Protein AF-A0A941A7A2-F1 (afdb_monomer_lite)

Radius of gyration: 14.42 Å; chains: 1; bounding box: 32×26×39 Å

Sequence (84 aa):
MAQVKKMMDKYIEDNKLSGGLETALLDDGLMIRIKDNALFPSGSAVLLPQSRVFAAEIAKLLVPLPQRVVVTGHTDNVPINTPE

Structure (mmCIF, N/CA/C/O backbone):
data_AF-A0A941A7A2-F1
#
_entry.id   AF-A0A941A7A2-F1
#
loop_
_atom_site.group_PDB
_atom_site.id
_atom_site.type_symbol
_atom_site.label_atom_id
_atom_site.label_alt_id
_atom_site.label_comp_id
_atom_site.label_asym_id
_atom_site.label_entity_id
_atom_site.label_seq_id
_atom_site.pdbx_PDB_ins_code
_atom_site.Cartn_x
_atom_site.Cartn_y
_atom_site.Cartn_z
_atom_site.occupancy
_atom_site.B_iso_or_equiv
_atom_site.auth_seq_id
_atom_site.auth_comp_id
_atom_site.auth_asym_id
_atom_site.auth_atom_id
_atom_site.pdbx_PDB_model_num
ATOM 1 N N . MET A 1 1 ? -14.076 5.303 8.494 1.00 74.56 1 MET A N 1
ATOM 2 C CA . MET A 1 1 ? -12.948 5.327 7.531 1.00 74.56 1 MET A CA 1
ATOM 3 C C . MET A 1 1 ? -11.978 6.496 7.723 1.00 74.56 1 MET A C 1
ATOM 5 O O . MET A 1 1 ? -10.788 6.288 7.537 1.00 74.56 1 MET A O 1
ATOM 9 N N . ALA A 1 2 ? -12.417 7.685 8.161 1.00 80.12 2 ALA A N 1
ATOM 10 C CA . ALA A 1 2 ? -11.521 8.836 8.373 1.00 80.12 2 ALA A CA 1
ATOM 11 C C . ALA A 1 2 ? -10.333 8.570 9.328 1.00 80.12 2 ALA A C 1
ATOM 13 O O . ALA A 1 2 ? -9.212 8.991 9.056 1.00 80.12 2 ALA A O 1
ATOM 14 N N . GLN A 1 3 ? -10.549 7.820 10.416 1.00 82.94 3 GLN A N 1
ATOM 15 C CA . GLN A 1 3 ? -9.481 7.464 11.360 1.00 82.94 3 GLN A CA 1
ATOM 16 C C . GLN A 1 3 ? -8.459 6.482 10.763 1.00 82.94 3 GLN A C 1
ATOM 18 O O . GLN A 1 3 ? -7.262 6.631 10.994 1.00 82.94 3 GLN A O 1
ATOM 23 N N . VAL A 1 4 ? -8.924 5.533 9.944 1.00 83.31 4 VAL A N 1
ATOM 24 C CA . VAL A 1 4 ? -8.067 4.583 9.214 1.00 83.31 4 VAL A CA 1
ATOM 25 C C . VAL A 1 4 ? -7.224 5.324 8.177 1.00 83.31 4 VAL A C 1
ATOM 27 O O . VAL A 1 4 ? -6.015 5.125 8.133 1.00 83.31 4 VAL A O 1
ATOM 30 N N . LYS A 1 5 ? -7.825 6.263 7.429 1.00 85.88 5 LYS A N 1
ATOM 31 C CA . LYS A 1 5 ? -7.085 7.138 6.506 1.00 85.88 5 LYS A CA 1
ATOM 32 C C . LYS A 1 5 ? -5.969 7.885 7.232 1.00 85.88 5 LYS A C 1
ATOM 34 O O . LYS A 1 5 ? -4.829 7.840 6.798 1.00 85.88 5 LYS A O 1
ATOM 39 N N . LYS A 1 6 ? -6.275 8.523 8.365 1.00 87.44 6 LYS A N 1
ATOM 40 C CA . LYS A 1 6 ? -5.286 9.302 9.123 1.00 87.44 6 LYS A CA 1
ATOM 41 C C . LYS A 1 6 ? -4.131 8.441 9.648 1.00 87.44 6 LYS A C 1
ATOM 43 O O . LYS A 1 6 ? -2.988 8.886 9.641 1.00 87.44 6 LYS A O 1
ATOM 48 N N . MET A 1 7 ? -4.422 7.219 10.098 1.00 85.19 7 MET A N 1
ATOM 49 C CA . MET A 1 7 ? -3.395 6.251 10.499 1.00 85.19 7 MET A CA 1
ATOM 50 C C . MET A 1 7 ? -2.511 5.856 9.309 1.00 85.19 7 MET A C 1
ATOM 52 O O . MET A 1 7 ? -1.292 5.816 9.442 1.00 85.19 7 MET A O 1
ATOM 56 N N . MET A 1 8 ? -3.121 5.621 8.146 1.00 83.50 8 MET A N 1
ATOM 57 C CA . MET A 1 8 ? -2.412 5.274 6.916 1.00 83.50 8 MET A CA 1
ATOM 58 C C . MET A 1 8 ? -1.543 6.409 6.390 1.00 83.50 8 MET A C 1
ATOM 60 O O . MET A 1 8 ? -0.380 6.174 6.085 1.00 83.50 8 MET A O 1
ATOM 64 N N . ASP A 1 9 ? -2.066 7.632 6.345 1.00 87.19 9 ASP A N 1
ATOM 65 C CA . ASP A 1 9 ? -1.309 8.813 5.922 1.00 87.19 9 ASP A CA 1
ATOM 66 C C . ASP A 1 9 ? -0.068 8.998 6.799 1.00 87.19 9 ASP A C 1
ATOM 68 O O . ASP A 1 9 ? 1.030 9.200 6.288 1.00 87.19 9 ASP A O 1
ATOM 72 N N . LYS A 1 10 ? -0.227 8.829 8.118 1.00 88.38 10 LYS A N 1
ATOM 73 C CA . LYS A 1 10 ? 0.889 8.909 9.059 1.00 88.38 10 LYS A CA 1
ATOM 74 C C . LYS A 1 10 ? 1.934 7.818 8.817 1.00 88.38 10 LYS A C 1
ATOM 76 O O . LYS A 1 10 ? 3.120 8.116 8.784 1.00 88.38 10 LYS A O 1
ATOM 81 N N . TYR A 1 11 ? 1.512 6.572 8.602 1.00 84.69 11 TYR A N 1
ATOM 82 C CA . TYR A 1 11 ? 2.445 5.479 8.313 1.00 84.69 11 TYR A CA 1
ATOM 83 C C . TYR A 1 11 ? 3.202 5.696 6.996 1.00 84.69 11 TYR A C 1
ATOM 85 O O . TYR A 1 11 ? 4.392 5.398 6.911 1.00 84.69 11 TYR A O 1
ATOM 93 N N . ILE A 1 12 ? 2.520 6.214 5.969 1.00 84.44 12 ILE A N 1
ATOM 94 C CA . ILE A 1 12 ? 3.117 6.534 4.668 1.00 84.44 12 ILE A CA 1
ATOM 95 C C . ILE A 1 12 ? 4.181 7.627 4.825 1.00 84.44 12 ILE A C 1
ATOM 97 O O . ILE A 1 12 ? 5.260 7.506 4.245 1.00 84.44 12 ILE A O 1
ATOM 101 N N . GLU A 1 13 ? 3.906 8.649 5.636 1.00 86.38 13 GLU A N 1
ATOM 102 C CA . GLU A 1 13 ? 4.844 9.737 5.920 1.00 86.38 13 GLU A CA 1
ATOM 103 C C . GLU A 1 13 ? 6.057 9.253 6.732 1.00 86.38 13 GLU A C 1
ATOM 105 O O . GLU A 1 13 ? 7.197 9.455 6.309 1.00 86.38 13 GLU A O 1
ATOM 110 N N . ASP A 1 14 ? 5.821 8.518 7.825 1.00 86.88 14 ASP A N 1
ATOM 111 C CA . ASP A 1 14 ? 6.867 7.991 8.713 1.00 86.88 14 ASP A CA 1
ATOM 112 C C . ASP A 1 14 ? 7.840 7.054 7.968 1.00 86.88 14 ASP A C 1
ATOM 114 O O . ASP A 1 14 ? 9.048 7.067 8.213 1.00 86.88 14 ASP A O 1
ATOM 118 N N . ASN A 1 15 ? 7.332 6.273 7.008 1.00 81.44 15 ASN A N 1
ATOM 119 C CA . ASN A 1 15 ? 8.126 5.334 6.211 1.00 81.44 15 ASN A CA 1
ATOM 120 C C . ASN A 1 15 ? 8.621 5.919 4.874 1.00 81.44 15 ASN A C 1
ATOM 122 O O . ASN A 1 15 ? 9.180 5.188 4.056 1.00 81.44 15 ASN A O 1
ATOM 126 N N . LYS A 1 16 ? 8.435 7.227 4.632 1.00 81.94 16 LYS A N 1
ATOM 127 C CA . LYS A 1 16 ? 8.828 7.922 3.387 1.00 81.94 16 LYS A CA 1
ATOM 128 C C . LYS A 1 16 ? 8.250 7.279 2.117 1.00 81.94 16 LYS A C 1
ATOM 130 O O . LYS A 1 16 ? 8.855 7.326 1.046 1.00 81.94 16 LYS A O 1
ATOM 135 N N . LEU A 1 17 ? 7.062 6.692 2.227 1.00 77.94 17 LEU A N 1
ATO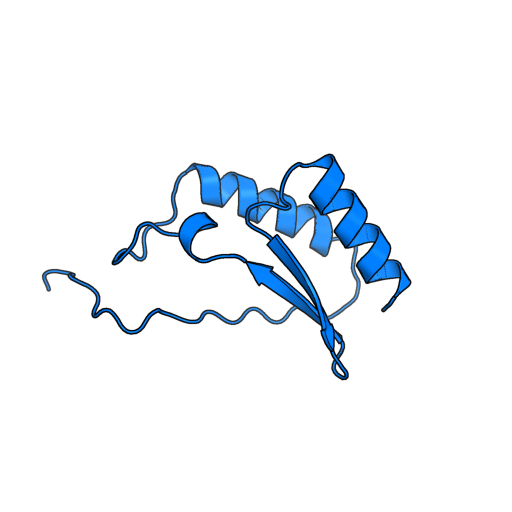M 136 C CA . LEU A 1 17 ? 6.375 5.992 1.142 1.00 77.94 17 LEU A CA 1
ATOM 137 C C . LEU A 1 17 ? 5.548 6.939 0.258 1.00 77.94 17 LEU A C 1
ATOM 139 O O . LEU A 1 17 ? 5.072 6.526 -0.800 1.00 77.94 17 LEU A O 1
ATOM 143 N N . SER A 1 18 ? 5.413 8.214 0.643 1.00 77.00 18 SER A N 1
ATOM 144 C CA . SER A 1 18 ? 4.596 9.232 -0.042 1.00 77.00 18 SER A CA 1
ATOM 145 C C . SER A 1 18 ? 4.962 9.445 -1.518 1.00 77.00 18 SER A C 1
ATOM 147 O O . SER A 1 18 ? 4.158 9.953 -2.295 1.00 77.00 18 SER A O 1
ATOM 149 N N . GLY A 1 19 ? 6.173 9.054 -1.931 1.00 77.50 19 GLY A N 1
ATOM 150 C CA . GLY A 1 19 ? 6.599 9.108 -3.331 1.00 77.50 19 GLY A CA 1
ATOM 151 C C . GLY A 1 19 ? 5.904 8.085 -4.240 1.00 77.50 19 GLY A C 1
ATOM 152 O O . GLY A 1 19 ? 5.763 8.347 -5.431 1.00 77.50 19 GLY A O 1
ATOM 153 N N . GLY A 1 20 ? 5.447 6.952 -3.692 1.00 78.25 20 GLY A N 1
ATOM 154 C CA . GLY A 1 20 ? 4.875 5.831 -4.451 1.00 78.25 20 GLY A CA 1
ATOM 155 C C . GLY A 1 20 ? 3.463 5.414 -4.032 1.00 78.25 20 GLY A C 1
ATOM 156 O O . GLY A 1 20 ? 2.873 4.565 -4.696 1.00 78.25 20 GLY A O 1
ATOM 157 N N . LEU A 1 21 ? 2.921 5.993 -2.958 1.00 82.50 21 LEU A N 1
ATOM 158 C CA . LEU A 1 21 ? 1.612 5.663 -2.390 1.00 82.50 21 LEU A CA 1
ATOM 159 C C . LEU A 1 21 ? 0.748 6.908 -2.212 1.00 82.50 21 LEU A C 1
ATOM 161 O O . LEU A 1 21 ? 1.202 7.929 -1.703 1.00 82.50 21 LEU A O 1
ATOM 165 N N . GLU A 1 22 ? -0.524 6.783 -2.571 1.00 84.62 22 GLU A N 1
ATOM 166 C CA . GLU A 1 22 ? -1.555 7.792 -2.345 1.00 84.62 22 GLU A CA 1
ATOM 167 C C . GLU A 1 22 ? -2.796 7.141 -1.729 1.00 84.62 22 GLU A C 1
ATOM 169 O O . GLU A 1 22 ? -3.137 6.002 -2.054 1.00 84.62 22 GLU A O 1
ATOM 174 N N . THR A 1 23 ? -3.488 7.862 -0.846 1.00 88.12 23 THR A N 1
ATOM 175 C CA . THR A 1 23 ? -4.742 7.399 -0.236 1.00 88.12 23 THR A CA 1
ATOM 176 C C . THR A 1 23 ? -5.883 8.353 -0.574 1.00 88.12 23 THR A C 1
ATOM 178 O O . THR A 1 23 ? -5.731 9.576 -0.534 1.00 88.12 23 THR A O 1
ATOM 181 N N . ALA A 1 24 ? -7.054 7.798 -0.875 1.00 88.19 24 ALA A N 1
ATOM 182 C CA . ALA A 1 24 ? -8.265 8.567 -1.140 1.00 88.19 24 ALA A CA 1
ATOM 183 C C . ALA A 1 24 ? -9.465 7.925 -0.440 1.00 88.19 24 ALA A C 1
ATOM 185 O O . ALA A 1 24 ? -9.645 6.710 -0.486 1.00 88.19 24 ALA A O 1
ATOM 186 N N . LEU A 1 25 ? -10.291 8.743 0.218 1.00 87.94 25 LEU A N 1
ATOM 187 C CA . LEU A 1 25 ? -11.599 8.292 0.693 1.00 87.94 25 LEU A CA 1
ATOM 188 C C . LEU A 1 25 ? -12.579 8.367 -0.472 1.00 87.94 25 LEU A C 1
ATOM 190 O O . LEU A 1 25 ? -12.744 9.428 -1.068 1.00 87.94 25 LEU A O 1
ATOM 194 N N . LEU A 1 26 ? -13.202 7.236 -0.764 1.00 87.38 26 LEU A N 1
ATOM 195 C CA . LEU A 1 26 ? -14.291 7.084 -1.715 1.00 87.38 26 LEU A CA 1
ATOM 196 C C . LEU A 1 26 ? -15.563 6.709 -0.953 1.00 87.38 26 LEU A C 1
ATOM 198 O O . LEU A 1 26 ? -15.501 6.319 0.218 1.00 87.38 26 LEU A O 1
ATOM 202 N N . ASP A 1 27 ? -16.704 6.776 -1.631 1.00 83.62 27 ASP A N 1
ATOM 203 C CA . ASP A 1 27 ? -17.998 6.403 -1.048 1.00 83.62 27 ASP A CA 1
ATOM 204 C C . ASP A 1 27 ? -18.018 4.933 -0.586 1.00 83.62 27 ASP A C 1
ATOM 206 O O . ASP A 1 27 ? -18.556 4.620 0.477 1.00 83.62 27 ASP A O 1
ATOM 210 N N . ASP A 1 28 ? -17.317 4.053 -1.310 1.00 81.94 28 ASP A N 1
ATOM 211 C CA . ASP A 1 28 ? -17.232 2.614 -1.021 1.00 81.94 28 ASP A CA 1
ATOM 212 C C . ASP A 1 28 ? -16.078 2.223 -0.076 1.00 81.94 28 ASP A C 1
ATOM 214 O O . ASP A 1 28 ? -15.910 1.047 0.258 1.00 81.94 28 ASP A O 1
ATOM 218 N N . GLY A 1 29 ? -15.263 3.181 0.385 1.00 86.62 29 GLY A N 1
ATOM 219 C CA . GLY A 1 29 ? -14.208 2.908 1.360 1.00 86.62 29 GLY A CA 1
ATOM 220 C C . GLY A 1 29 ? -12.917 3.694 1.160 1.00 86.62 29 GLY A C 1
ATOM 221 O O . GLY A 1 29 ? -12.906 4.849 0.747 1.00 86.62 29 GLY A O 1
ATOM 222 N N . LEU A 1 30 ? -11.799 3.078 1.540 1.00 88.62 30 LEU A N 1
ATOM 223 C CA . LEU A 1 30 ? -10.479 3.695 1.469 1.00 88.62 30 LEU A CA 1
ATOM 224 C C . LEU A 1 30 ? -9.693 3.089 0.310 1.00 88.62 30 LEU A C 1
ATOM 226 O O . LEU A 1 30 ? -9.329 1.916 0.352 1.00 88.62 30 LEU A O 1
ATOM 230 N N . MET A 1 31 ? -9.430 3.899 -0.709 1.00 88.81 31 MET A N 1
ATOM 231 C CA . MET A 1 31 ? -8.591 3.526 -1.836 1.00 88.81 31 MET A CA 1
ATOM 232 C C . MET A 1 31 ? -7.127 3.805 -1.514 1.00 88.81 31 MET A C 1
ATOM 234 O O . MET A 1 31 ? -6.775 4.883 -1.029 1.00 88.81 31 MET A O 1
ATOM 238 N N . ILE A 1 32 ? -6.281 2.827 -1.830 1.00 86.94 32 ILE A N 1
ATOM 239 C CA . ILE A 1 32 ? -4.826 2.933 -1.796 1.00 86.94 32 ILE A CA 1
ATOM 240 C C . ILE A 1 32 ? -4.341 2.804 -3.234 1.00 86.94 32 ILE A C 1
ATOM 242 O O . ILE A 1 32 ? -4.539 1.764 -3.860 1.00 86.94 32 ILE A O 1
ATOM 246 N N . ARG A 1 33 ? -3.714 3.855 -3.759 1.00 86.50 33 ARG A N 1
ATOM 247 C CA . ARG A 1 33 ? -3.145 3.869 -5.103 1.00 86.50 33 ARG A CA 1
ATOM 248 C C . ARG A 1 33 ? -1.632 3.758 -5.023 1.00 86.50 33 ARG A C 1
ATOM 250 O O . ARG A 1 33 ? -0.981 4.590 -4.394 1.00 86.50 33 ARG A O 1
ATOM 257 N N . ILE A 1 34 ? -1.089 2.742 -5.683 1.00 83.62 34 ILE A N 1
ATOM 258 C CA . ILE A 1 34 ? 0.352 2.563 -5.853 1.00 83.62 34 ILE A CA 1
ATOM 259 C C . ILE A 1 34 ? 0.728 3.106 -7.231 1.00 83.62 34 ILE A C 1
ATOM 261 O O . ILE A 1 34 ? 0.055 2.799 -8.211 1.00 83.62 34 ILE A O 1
ATOM 265 N N . LYS A 1 35 ? 1.769 3.934 -7.313 1.00 76.94 35 LYS A N 1
ATOM 266 C CA . LYS A 1 35 ? 2.261 4.449 -8.599 1.00 76.94 35 LYS A CA 1
ATOM 267 C C . LYS A 1 35 ? 3.023 3.352 -9.343 1.00 76.94 35 LYS A C 1
ATOM 269 O O . LYS A 1 35 ? 3.841 2.663 -8.738 1.00 76.94 35 LYS A O 1
ATOM 274 N N . ASP A 1 36 ? 2.785 3.214 -10.648 1.00 66.19 36 ASP A N 1
ATOM 275 C CA . ASP A 1 36 ? 3.333 2.116 -11.466 1.00 66.19 36 ASP A CA 1
ATOM 276 C C . ASP A 1 36 ? 4.862 2.016 -11.417 1.00 66.19 36 ASP A C 1
ATOM 278 O O . ASP A 1 36 ? 5.420 0.923 -11.300 1.00 66.19 36 ASP A O 1
ATOM 282 N N . ASN A 1 37 ? 5.550 3.160 -11.390 1.00 66.31 37 ASN A N 1
ATOM 283 C CA . ASN A 1 37 ? 7.010 3.226 -11.298 1.00 66.31 37 ASN A CA 1
ATOM 284 C C . ASN A 1 37 ? 7.591 2.683 -9.975 1.00 66.31 37 ASN A C 1
ATOM 286 O O . ASN A 1 37 ? 8.808 2.536 -9.863 1.00 66.31 37 ASN A O 1
ATOM 290 N N . ALA A 1 38 ? 6.752 2.398 -8.974 1.00 65.62 38 ALA A N 1
ATOM 291 C CA . ALA A 1 38 ? 7.170 1.818 -7.702 1.00 65.62 38 ALA A CA 1
ATOM 292 C C . ALA A 1 38 ? 7.224 0.278 -7.734 1.00 65.62 38 ALA A C 1
ATOM 294 O O . ALA A 1 38 ? 7.943 -0.330 -6.933 1.00 65.62 38 ALA A O 1
ATOM 295 N N . LEU A 1 39 ? 6.478 -0.370 -8.638 1.00 71.62 39 LEU A N 1
ATOM 296 C CA . LEU A 1 39 ? 6.301 -1.829 -8.636 1.00 71.62 39 LEU A CA 1
ATOM 297 C C . LEU A 1 39 ? 6.999 -2.537 -9.797 1.00 71.62 39 LEU A C 1
ATOM 299 O O . LEU A 1 39 ? 7.579 -3.605 -9.592 1.00 71.62 39 LEU A O 1
ATOM 303 N N . PHE A 1 40 ? 6.977 -1.940 -10.987 1.00 71.81 40 PHE A N 1
ATOM 304 C CA . PHE A 1 40 ? 7.459 -2.582 -12.204 1.00 71.81 40 PHE A CA 1
ATOM 305 C C . PHE A 1 40 ? 8.339 -1.629 -13.021 1.00 71.81 40 PHE A C 1
ATOM 307 O O . PHE A 1 40 ? 8.074 -0.425 -13.066 1.00 71.81 40 PHE A O 1
ATOM 314 N N . PRO A 1 41 ? 9.387 -2.133 -13.696 1.00 68.06 41 PRO A N 1
ATOM 315 C CA . PRO A 1 41 ? 9.962 -1.404 -14.814 1.00 68.06 41 PRO A CA 1
ATOM 316 C C . PRO A 1 41 ? 8.942 -1.333 -15.9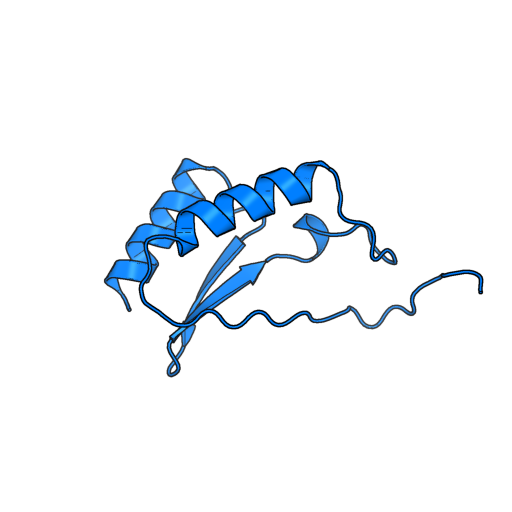61 1.00 68.06 41 PRO A C 1
ATOM 318 O O . PRO A 1 41 ? 8.146 -2.254 -16.148 1.00 68.06 41 PRO A O 1
ATOM 321 N N . SER A 1 42 ? 8.982 -0.256 -16.750 1.00 67.81 42 SER A N 1
ATOM 322 C CA . SER A 1 42 ? 8.102 -0.100 -17.919 1.00 67.81 42 SER A CA 1
ATOM 323 C C . SER A 1 42 ? 8.233 -1.299 -18.871 1.00 67.81 42 SER A C 1
ATOM 325 O O . SER A 1 42 ? 9.346 -1.747 -19.156 1.00 67.81 42 SER A O 1
ATOM 327 N N . GLY A 1 43 ? 7.095 -1.841 -19.321 1.00 65.50 43 GLY A N 1
ATOM 328 C CA . GLY A 1 43 ? 7.032 -2.994 -20.225 1.00 65.50 43 GLY A CA 1
ATOM 329 C C . GLY A 1 43 ? 7.401 -4.348 -19.603 1.00 65.50 43 GLY A C 1
ATOM 330 O O . GLY A 1 43 ? 7.650 -5.296 -20.344 1.00 65.50 43 GLY A O 1
ATOM 331 N N . SER A 1 44 ? 7.454 -4.468 -18.270 1.00 67.88 44 SER A N 1
ATOM 332 C CA . SER A 1 44 ? 7.812 -5.711 -17.578 1.00 67.88 44 SER A CA 1
ATOM 333 C C . SER A 1 44 ? 6.811 -6.080 -16.486 1.00 67.88 44 SER A C 1
ATOM 335 O O . SER A 1 44 ? 6.361 -5.232 -15.725 1.00 67.88 44 SER A O 1
ATOM 337 N N . ALA A 1 45 ? 6.519 -7.375 -16.353 1.00 71.62 45 ALA A N 1
ATOM 338 C CA . ALA A 1 45 ? 5.751 -7.927 -15.233 1.00 71.62 45 ALA A CA 1
ATOM 339 C C . ALA A 1 45 ? 6.645 -8.374 -14.056 1.00 71.62 45 ALA A C 1
ATOM 341 O O . ALA A 1 45 ? 6.160 -8.911 -13.058 1.00 71.62 45 ALA A O 1
ATOM 342 N N . VAL A 1 46 ? 7.966 -8.193 -14.163 1.00 75.69 46 VAL A N 1
ATOM 343 C CA . VAL A 1 46 ? 8.918 -8.599 -13.124 1.00 75.69 46 VAL A CA 1
ATOM 344 C C . VAL A 1 46 ? 9.017 -7.504 -12.066 1.00 75.69 46 VAL A C 1
ATOM 346 O O . VAL A 1 46 ? 9.454 -6.390 -12.348 1.00 75.69 46 VAL A O 1
ATOM 349 N N . LEU A 1 47 ? 8.645 -7.841 -10.828 1.00 73.44 47 LEU A N 1
ATOM 350 C CA . LEU A 1 47 ? 8.766 -6.943 -9.677 1.00 73.44 47 LEU A CA 1
ATOM 351 C C . LEU A 1 47 ? 10.225 -6.553 -9.426 1.00 73.44 47 LEU A C 1
ATOM 353 O O . LEU A 1 47 ? 11.107 -7.419 -9.377 1.00 73.44 47 LEU A O 1
ATOM 357 N N . LEU A 1 48 ? 10.470 -5.271 -9.153 1.00 75.75 48 LEU A N 1
ATOM 358 C CA . LEU A 1 48 ? 11.793 -4.834 -8.713 1.00 75.75 48 LEU A CA 1
ATOM 359 C C . LEU A 1 48 ? 12.070 -5.392 -7.301 1.00 75.75 48 LEU A C 1
ATOM 361 O O . LEU A 1 48 ? 11.148 -5.526 -6.489 1.00 75.75 48 LEU A O 1
ATOM 365 N N . PRO A 1 49 ? 13.333 -5.683 -6.939 1.00 78.56 49 PRO A N 1
ATOM 366 C CA . PRO A 1 49 ? 13.670 -6.146 -5.590 1.00 78.56 49 PRO A CA 1
ATOM 367 C C . PRO A 1 49 ? 13.165 -5.198 -4.490 1.00 78.56 49 PRO A C 1
ATOM 369 O O . PRO A 1 49 ? 12.628 -5.637 -3.474 1.00 78.56 49 PRO A O 1
ATOM 372 N N . GLN A 1 50 ? 13.250 -3.890 -4.740 1.00 73.31 50 GLN A N 1
ATOM 373 C CA . GLN A 1 50 ? 12.724 -2.835 -3.870 1.00 73.31 50 GLN A CA 1
ATOM 374 C C . GLN A 1 50 ? 11.190 -2.847 -3.746 1.00 73.31 50 GLN A C 1
ATOM 376 O O . GLN A 1 50 ? 10.654 -2.524 -2.687 1.00 73.31 50 GLN A O 1
ATOM 381 N N . SER A 1 51 ? 10.476 -3.309 -4.773 1.00 76.62 51 SER A N 1
ATOM 382 C CA . SER A 1 51 ? 9.013 -3.427 -4.768 1.00 76.62 51 SER A CA 1
ATOM 383 C C . SER A 1 51 ? 8.524 -4.508 -3.808 1.00 76.62 51 SER A C 1
ATOM 385 O O . SER A 1 51 ? 7.437 -4.385 -3.250 1.00 76.62 51 SER A O 1
ATOM 387 N N . ARG A 1 52 ? 9.331 -5.547 -3.547 1.00 79.56 52 ARG A N 1
ATOM 388 C CA . ARG A 1 52 ? 9.004 -6.562 -2.529 1.00 79.56 52 ARG A CA 1
ATOM 389 C C . ARG A 1 52 ? 9.045 -5.987 -1.119 1.00 79.56 52 ARG A C 1
ATOM 391 O O . ARG A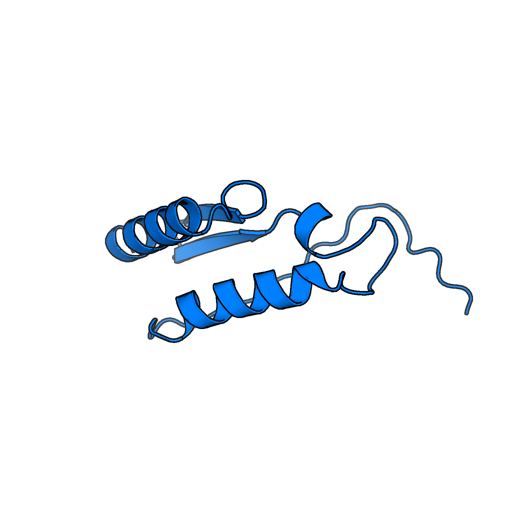 1 52 ? 8.162 -6.283 -0.320 1.00 79.56 52 ARG A O 1
ATOM 398 N N . VAL A 1 53 ? 10.048 -5.157 -0.827 1.00 78.25 53 VAL A N 1
ATOM 399 C CA . VAL A 1 53 ? 10.157 -4.455 0.461 1.00 78.25 53 VAL A CA 1
ATOM 400 C C . VAL A 1 53 ? 8.961 -3.523 0.638 1.00 78.25 53 VAL A C 1
ATOM 402 O O . VAL A 1 53 ? 8.303 -3.548 1.671 1.00 78.25 53 VAL A O 1
ATOM 405 N N .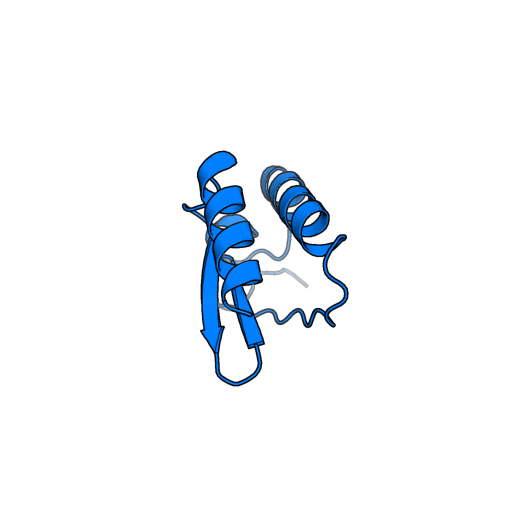 PHE A 1 54 ? 8.608 -2.788 -0.415 1.00 77.75 54 PHE A N 1
ATOM 406 C CA . PHE A 1 54 ? 7.444 -1.910 -0.432 1.00 77.75 54 PHE A CA 1
ATOM 407 C C . PHE A 1 54 ? 6.119 -2.655 -0.194 1.00 77.75 54 PHE A C 1
ATOM 409 O O . PHE A 1 54 ? 5.327 -2.264 0.661 1.00 77.75 54 PHE A O 1
ATOM 416 N N . ALA A 1 55 ? 5.893 -3.771 -0.893 1.00 80.50 55 ALA A N 1
ATOM 417 C CA . ALA A 1 55 ? 4.705 -4.601 -0.708 1.00 80.50 55 ALA A CA 1
ATOM 418 C C . ALA A 1 55 ? 4.611 -5.186 0.713 1.00 80.50 55 ALA A C 1
ATOM 420 O O . ALA A 1 55 ? 3.517 -5.279 1.268 1.00 80.50 55 ALA A O 1
ATOM 421 N N . ALA A 1 56 ? 5.745 -5.540 1.328 1.00 84.19 56 ALA A N 1
ATOM 422 C CA . ALA A 1 56 ? 5.784 -6.018 2.708 1.00 84.19 56 ALA A CA 1
ATOM 423 C C . ALA A 1 56 ? 5.370 -4.930 3.717 1.00 84.19 56 ALA A C 1
ATOM 425 O O . ALA A 1 56 ? 4.663 -5.232 4.678 1.00 84.19 56 ALA A O 1
ATOM 426 N N . GLU A 1 57 ? 5.753 -3.672 3.491 1.00 82.25 57 GLU A N 1
ATOM 427 C CA . GLU A 1 57 ? 5.319 -2.543 4.326 1.00 82.25 57 GLU A CA 1
ATOM 428 C C . GLU A 1 57 ? 3.813 -2.286 4.211 1.00 82.25 57 GLU A C 1
ATOM 430 O O . GLU A 1 57 ? 3.134 -2.106 5.223 1.00 82.25 57 GLU A O 1
ATOM 435 N N . ILE A 1 58 ? 3.256 -2.371 2.997 1.00 82.50 58 ILE A N 1
ATOM 436 C CA . ILE A 1 58 ? 1.802 -2.291 2.792 1.00 82.50 58 ILE A CA 1
ATOM 437 C C . ILE A 1 58 ? 1.094 -3.446 3.510 1.00 82.50 58 ILE A C 1
ATOM 439 O O . ILE A 1 58 ? 0.083 -3.233 4.176 1.00 82.50 58 ILE A O 1
ATOM 443 N N . ALA A 1 59 ? 1.628 -4.666 3.423 1.00 84.75 59 ALA A N 1
ATOM 444 C CA . ALA A 1 59 ? 1.040 -5.823 4.089 1.00 84.75 59 ALA A CA 1
ATOM 445 C C . ALA A 1 59 ? 0.968 -5.630 5.612 1.00 84.75 59 ALA A C 1
ATOM 447 O O . ALA A 1 59 ? -0.091 -5.844 6.197 1.00 84.75 59 ALA A O 1
ATOM 448 N N . LYS A 1 60 ? 2.046 -5.153 6.253 1.00 85.44 60 LYS A N 1
ATOM 449 C CA . LYS A 1 60 ? 2.059 -4.851 7.699 1.00 85.44 60 LYS A CA 1
ATOM 450 C C . LYS A 1 60 ? 0.989 -3.836 8.094 1.00 85.44 60 LYS A C 1
ATOM 452 O O . LYS A 1 60 ? 0.392 -3.964 9.159 1.00 85.44 60 LYS A O 1
ATOM 457 N N . LEU A 1 61 ? 0.739 -2.856 7.232 1.00 80.62 61 LEU A N 1
ATOM 458 C CA . LEU A 1 61 ? -0.279 -1.834 7.438 1.00 80.62 61 LEU A CA 1
ATOM 459 C C . LEU A 1 61 ? -1.710 -2.381 7.297 1.00 80.62 61 LEU A C 1
ATOM 461 O O . LEU A 1 61 ? -2.610 -1.925 7.999 1.00 80.62 61 LEU A O 1
ATOM 465 N N . LEU A 1 62 ? -1.921 -3.363 6.419 1.00 84.12 62 LEU A N 1
ATOM 466 C CA . LEU A 1 62 ? -3.237 -3.958 6.169 1.00 84.12 62 LEU A CA 1
ATOM 467 C C . LEU A 1 62 ? -3.608 -5.070 7.162 1.00 84.12 62 LEU A C 1
ATOM 469 O O . LEU A 1 62 ? -4.783 -5.217 7.475 1.00 84.12 62 LEU A O 1
ATOM 473 N N . VAL A 1 63 ? -2.636 -5.823 7.691 1.00 86.00 63 VAL A N 1
ATOM 474 C CA . VAL A 1 63 ? -2.853 -6.924 8.657 1.00 86.00 63 VAL A CA 1
ATOM 475 C C . VAL A 1 63 ? -3.754 -6.570 9.855 1.00 86.00 63 VAL A C 1
ATOM 477 O O . VAL A 1 63 ? -4.623 -7.378 10.181 1.00 86.00 63 VAL A O 1
ATOM 480 N N . PRO A 1 64 ? -3.597 -5.420 10.540 1.00 84.00 64 PRO A N 1
ATOM 481 C CA . PRO A 1 64 ? -4.434 -5.094 11.696 1.00 84.00 64 PRO A CA 1
ATOM 482 C C . PRO A 1 64 ? -5.852 -4.630 11.326 1.00 84.00 64 PRO A C 1
ATOM 484 O O . PRO A 1 64 ? -6.668 -4.413 12.223 1.00 84.00 64 PRO A O 1
ATOM 487 N N . LEU A 1 65 ? -6.158 -4.435 10.039 1.00 82.94 65 LEU A N 1
ATOM 488 C CA . LEU A 1 65 ? -7.450 -3.927 9.593 1.00 82.94 65 LEU A CA 1
ATOM 489 C C . LEU A 1 65 ? -8.438 -5.088 9.387 1.00 82.94 65 LEU A C 1
ATOM 491 O O . LEU A 1 65 ? -8.183 -5.969 8.570 1.00 82.94 65 LEU A O 1
ATOM 495 N N . PRO A 1 66 ? -9.609 -5.087 10.053 1.00 84.31 66 PRO A N 1
ATOM 496 C CA . PRO A 1 66 ? -10.616 -6.140 9.886 1.00 84.31 66 PRO A CA 1
ATOM 497 C C . PRO A 1 66 ? -11.397 -6.027 8.564 1.00 84.31 66 PRO A C 1
ATOM 499 O O . PRO A 1 66 ? -12.296 -6.823 8.301 1.00 84.31 66 PRO A O 1
ATOM 502 N N . GLN A 1 67 ? -11.121 -5.001 7.754 1.00 84.44 67 GLN A N 1
ATOM 503 C CA . GLN A 1 67 ? -11.843 -4.734 6.513 1.00 84.44 67 GLN A CA 1
ATOM 504 C C . GLN A 1 67 ? -11.402 -5.673 5.388 1.00 84.44 67 GLN A C 1
ATOM 506 O O . GLN A 1 67 ? -10.239 -6.054 5.279 1.00 84.44 67 GLN A O 1
ATOM 511 N N . ARG A 1 68 ? -12.334 -5.992 4.487 1.00 85.25 68 ARG A N 1
ATOM 512 C CA . ARG A 1 68 ? -12.019 -6.722 3.258 1.00 85.25 68 ARG A CA 1
ATOM 513 C C . ARG A 1 68 ? -11.101 -5.879 2.372 1.00 85.25 68 ARG A C 1
ATOM 515 O O . ARG A 1 68 ? -11.427 -4.739 2.054 1.00 85.25 68 ARG A O 1
ATOM 522 N N . VAL A 1 69 ? -9.999 -6.475 1.926 1.00 85.69 69 VAL A N 1
ATOM 523 C CA . VAL A 1 69 ? -9.076 -5.868 0.960 1.00 85.69 69 VAL A CA 1
ATOM 524 C C . VAL A 1 69 ? -9.413 -6.371 -0.442 1.00 85.69 69 VAL A C 1
ATOM 526 O O . VAL A 1 69 ? -9.584 -7.573 -0.653 1.00 85.69 69 VAL A O 1
ATOM 529 N N . VAL A 1 70 ? -9.509 -5.450 -1.399 1.00 85.81 70 VAL A N 1
ATOM 530 C CA . VAL A 1 70 ? -9.664 -5.745 -2.829 1.00 85.81 70 VAL A CA 1
ATOM 531 C C . VAL A 1 70 ? -8.453 -5.165 -3.550 1.00 85.81 70 VAL A C 1
ATOM 533 O O . VAL A 1 70 ? -8.150 -3.986 -3.386 1.00 85.81 70 VAL A O 1
ATOM 536 N N . VAL A 1 71 ? -7.749 -5.999 -4.318 1.00 85.50 71 VAL A N 1
ATOM 537 C CA . VAL A 1 71 ? -6.554 -5.599 -5.072 1.00 85.50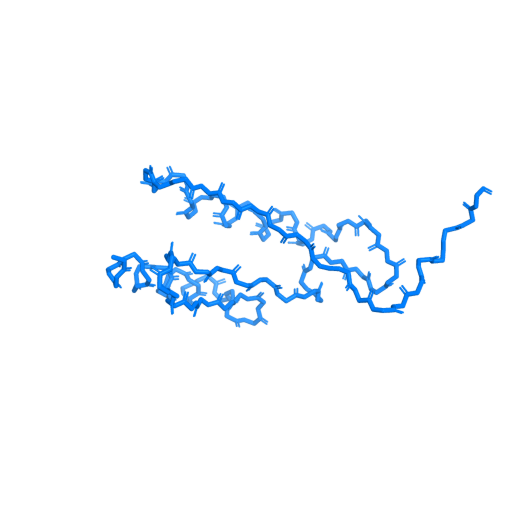 71 VAL A CA 1
ATOM 538 C C . VAL A 1 71 ? -6.894 -5.610 -6.557 1.00 85.50 71 VAL A C 1
ATOM 540 O O . VAL A 1 71 ? -7.288 -6.645 -7.092 1.00 85.50 71 VAL A O 1
ATOM 543 N N . THR A 1 72 ? -6.737 -4.464 -7.215 1.00 82.19 72 THR A N 1
ATOM 544 C CA . THR A 1 72 ? -6.933 -4.298 -8.660 1.00 82.19 72 THR A CA 1
ATOM 545 C C . THR A 1 72 ? -5.649 -3.779 -9.294 1.00 82.19 72 THR A C 1
ATOM 547 O O . THR A 1 72 ? -5.025 -2.861 -8.764 1.00 82.19 72 THR A O 1
ATOM 550 N N . GLY A 1 73 ? -5.250 -4.368 -10.421 1.00 80.81 73 GLY A N 1
ATOM 551 C CA . GLY A 1 73 ? -4.115 -3.915 -11.223 1.00 80.81 73 GLY A CA 1
ATOM 552 C C . GLY A 1 73 ? -4.601 -3.281 -12.520 1.00 80.81 73 GLY A C 1
ATOM 553 O O . GLY A 1 73 ? -5.508 -3.814 -13.157 1.00 80.81 73 GLY A O 1
ATOM 554 N N . HIS A 1 74 ? -3.994 -2.164 -12.904 1.00 74.62 74 HIS A N 1
ATOM 555 C CA . HIS A 1 74 ? -4.167 -1.555 -14.218 1.00 74.62 74 HIS A CA 1
ATOM 556 C C . HIS A 1 74 ? -2.819 -1.605 -14.935 1.00 74.62 74 HIS A C 1
ATOM 558 O O . HIS A 1 74 ? -1.791 -1.368 -14.309 1.00 74.62 74 HIS A O 1
ATOM 564 N N . THR A 1 75 ? -2.814 -1.954 -16.217 1.00 65.31 75 THR A N 1
ATOM 565 C CA . THR A 1 75 ? -1.627 -1.825 -17.069 1.00 65.31 75 THR A CA 1
ATOM 566 C C . THR A 1 75 ? -1.665 -0.476 -17.778 1.00 65.31 75 THR A C 1
ATOM 568 O O . THR A 1 75 ? -2.740 0.110 -17.947 1.00 65.31 75 THR A O 1
ATOM 571 N N . ASP A 1 76 ? -0.509 0.010 -18.225 1.00 63.66 76 ASP A N 1
ATOM 572 C CA . ASP A 1 76 ? -0.484 1.090 -19.204 1.00 63.66 76 ASP A CA 1
ATOM 573 C C . ASP A 1 76 ? -1.002 0.592 -20.573 1.00 63.66 76 ASP A C 1
ATOM 575 O O . ASP A 1 76 ? -1.395 -0.566 -20.757 1.00 63.66 76 ASP A O 1
ATOM 579 N N . ASN A 1 77 ? -1.078 1.509 -21.535 1.00 61.44 77 ASN A N 1
ATOM 580 C CA . ASN A 1 77 ? -1.481 1.228 -22.910 1.00 61.44 77 ASN A CA 1
ATOM 581 C C . ASN A 1 77 ? -0.302 0.791 -23.798 1.00 61.44 77 ASN A C 1
ATOM 583 O O . ASN A 1 77 ? -0.455 0.760 -25.022 1.00 61.44 77 ASN A O 1
ATOM 587 N N . VAL A 1 78 ? 0.870 0.501 -23.218 1.00 58.09 78 VAL A N 1
ATOM 588 C CA . VAL A 1 78 ? 2.050 0.074 -23.968 1.00 58.09 78 VAL A CA 1
ATOM 589 C C . VAL A 1 78 ? 2.048 -1.457 -24.031 1.00 58.09 78 VAL A C 1
ATOM 591 O O . VAL A 1 78 ? 2.037 -2.117 -22.993 1.00 58.09 78 VAL A O 1
ATOM 594 N N . PRO A 1 79 ? 2.040 -2.064 -25.232 1.00 58.78 79 PRO A N 1
ATOM 595 C CA . PRO A 1 79 ? 2.065 -3.516 -25.349 1.00 58.78 79 PRO A CA 1
ATO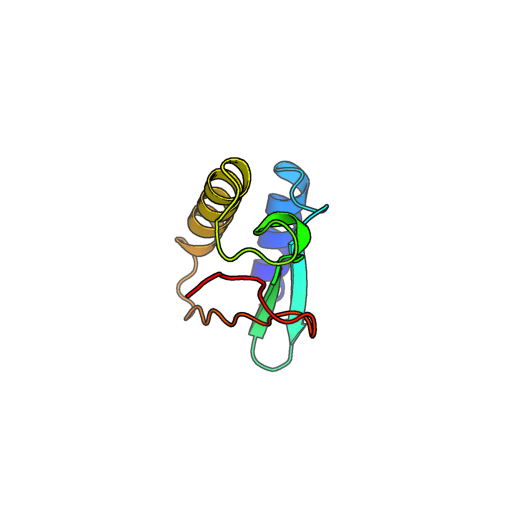M 596 C C . PRO A 1 79 ? 3.332 -4.090 -24.703 1.00 58.78 79 PRO A C 1
ATOM 598 O O . PRO A 1 79 ? 4.436 -3.574 -24.891 1.00 58.78 79 PRO A O 1
ATOM 601 N N . ILE A 1 80 ? 3.164 -5.175 -23.944 1.00 50.94 80 ILE A N 1
ATOM 602 C CA . ILE A 1 80 ? 4.280 -5.910 -23.351 1.00 50.94 80 ILE A CA 1
ATOM 603 C C . ILE A 1 80 ? 5.168 -6.485 -24.462 1.00 50.94 80 ILE A C 1
ATOM 605 O O . ILE A 1 80 ? 4.676 -7.076 -25.422 1.00 50.94 80 ILE A O 1
ATOM 609 N N . ASN A 1 81 ? 6.483 -6.304 -24.341 1.00 59.44 81 ASN A N 1
ATOM 610 C CA . ASN A 1 81 ? 7.457 -6.817 -25.303 1.00 59.44 81 ASN A CA 1
ATOM 611 C C . ASN A 1 81 ? 8.057 -8.126 -24.768 1.00 59.44 81 ASN A C 1
ATOM 613 O O . ASN A 1 81 ? 9.215 -8.181 -24.356 1.00 59.44 81 ASN A O 1
ATOM 617 N N . THR A 1 82 ? 7.227 -9.165 -24.677 1.00 58.91 82 THR A N 1
ATOM 618 C CA . THR A 1 82 ? 7.659 -10.528 -24.340 1.00 58.91 82 THR A CA 1
ATOM 619 C C . THR A 1 82 ? 7.867 -11.323 -25.626 1.00 58.91 82 THR A C 1
ATOM 621 O O . THR A 1 82 ? 6.904 -11.455 -26.381 1.00 58.91 82 THR A O 1
ATOM 624 N N . PRO A 1 83 ? 9.072 -11.861 -25.901 1.00 57.09 83 PRO A N 1
ATOM 625 C CA . PRO A 1 83 ? 9.210 -12.912 -26.899 1.00 57.09 83 PRO A CA 1
ATOM 626 C C . PRO A 1 83 ? 8.434 -14.142 -26.411 1.00 57.09 83 PRO A C 1
ATOM 628 O O . PRO A 1 83 ? 8.621 -14.572 -25.270 1.00 57.09 83 PRO A O 1
ATOM 631 N N . GLU A 1 84 ? 7.534 -14.641 -27.256 1.00 50.19 84 GLU A N 1
ATOM 632 C CA . GLU A 1 84 ? 6.910 -15.961 -27.102 1.00 50.19 84 GLU A CA 1
ATOM 633 C C . GLU A 1 84 ? 7.930 -17.086 -27.325 1.00 50.19 84 GLU A C 1
ATOM 635 O O . GLU A 1 84 ? 8.824 -16.921 -28.192 1.00 50.19 84 GLU A O 1
#

Foldseek 3Di:
DVVLVVVVVVLCVVVVVVVFWDWDQDPVGIDIGGHPVLFDDALDPDGDPNSVVVVVSVVVSCVVPPDDDDDDDDHDPDHRPDDD

pLDDT: mean 78.08, std 9.5, range [50.19, 88.81]

Secondary structure (DSSP, 8-state):
-HHHHHHHHHHHHHTTGGGTEEEEEETTEEEEEE-GGGT--TT--SPPHHHHHHHHHHHHHHTT--SPP-------SSPP----